Protein AF-A0A497RES8-F1 (afdb_monomer_lite)

Foldseek 3Di:
DVVVVVVVVVVVVVVQCPDPVNVVVVVVVVVVVVVVVVLVVVLVVLLVVLALVSLVVLLVVLVVQLVVLVVVPPVSPVSNVVSVVVVVVCPDPVNCVSSVND

Sequence (102 aa):
MFILGPIMVRTVLKAYANMPMFTTVLGMASVFFIIIGIVGLIVAYGLWTGKTRAWWVYLILLVLGILSGLASLPHGILGIAINGTIIYYVTRQHVKAYFGIA

Secondary structure (DSSP, 8-state):
--SHHHHHHHHHHHHHHT-HHHHHHHHHHHHHHHHHHHHHHHHHHHHHTT-HHHHHHHHHHHHHHHHHHHHTTTTTHHHHHHHHHHHHHHTSHHHHHHTT--

Radius of gyration: 21.54 Å; chains: 1; bounding box: 34×25×73 Å

Structure (mmCIF, N/CA/C/O backbone):
data_AF-A0A497RES8-F1
#
_entry.id   AF-A0A497RES8-F1
#
loop_
_atom_site.group_PDB
_atom_site.id
_atom_site.type_symbol
_atom_site.label_atom_id
_atom_site.label_alt_id
_atom_site.label_comp_id
_atom_site.label_asym_id
_atom_site.label_entity_id
_atom_site.label_seq_id
_atom_site.pdbx_PDB_ins_code
_atom_site.Cartn_x
_atom_site.Cartn_y
_atom_site.Cartn_z
_atom_site.occupancy
_atom_site.B_iso_or_equiv
_atom_site.auth_seq_id
_atom_site.auth_comp_id
_atom_site.auth_asym_id
_atom_site.auth_atom_id
_atom_site.pdbx_PDB_model_num
ATOM 1 N N . MET A 1 1 ? 8.713 0.431 -48.779 1.00 58.12 1 MET A N 1
AT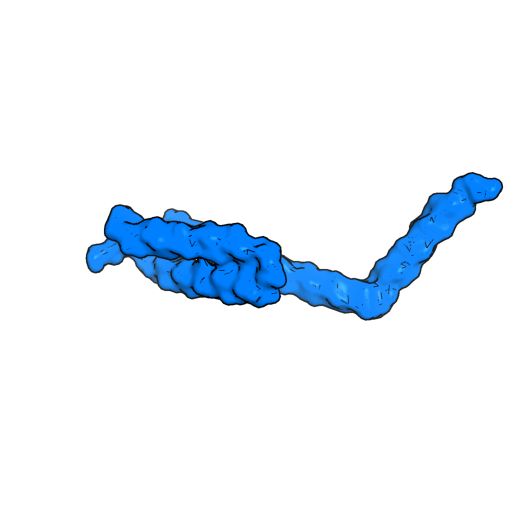OM 2 C CA . MET A 1 1 ? 9.389 0.849 -47.525 1.00 58.12 1 MET A CA 1
ATOM 3 C C . MET A 1 1 ? 8.470 0.853 -46.287 1.00 58.12 1 MET A C 1
ATOM 5 O O . MET A 1 1 ? 8.981 0.759 -45.183 1.00 58.12 1 MET A O 1
ATOM 9 N N . PHE A 1 2 ? 7.133 0.870 -46.434 1.00 64.12 2 PHE A N 1
ATOM 10 C CA . PHE A 1 2 ? 6.173 0.973 -45.312 1.00 64.12 2 PHE A CA 1
ATOM 11 C C . PHE A 1 2 ? 5.921 -0.334 -44.514 1.00 64.12 2 PHE A C 1
ATOM 13 O O . PHE A 1 2 ? 5.466 -0.287 -43.378 1.00 64.12 2 PHE A O 1
ATOM 20 N N . ILE A 1 3 ? 6.246 -1.506 -45.077 1.00 66.31 3 ILE A N 1
ATOM 21 C CA . ILE A 1 3 ? 5.976 -2.832 -44.469 1.00 66.31 3 ILE A CA 1
ATOM 22 C C . ILE A 1 3 ? 7.070 -3.243 -43.462 1.00 66.31 3 ILE A C 1
ATOM 24 O O . ILE A 1 3 ? 6.819 -3.997 -42.524 1.00 66.31 3 ILE A O 1
ATOM 28 N N . LEU A 1 4 ? 8.285 -2.705 -43.614 1.00 66.50 4 LEU A N 1
ATOM 29 C CA . LEU A 1 4 ? 9.406 -2.992 -42.714 1.00 66.50 4 LEU A CA 1
ATOM 30 C C . LEU A 1 4 ? 9.289 -2.258 -41.375 1.00 66.50 4 LEU A C 1
ATOM 32 O O . LEU A 1 4 ? 9.810 -2.755 -40.383 1.00 66.50 4 LEU A O 1
ATOM 36 N N . GLY A 1 5 ? 8.571 -1.131 -41.318 1.00 76.31 5 GLY A N 1
ATOM 37 C CA . GLY A 1 5 ? 8.361 -0.367 -40.083 1.00 76.31 5 GLY A CA 1
ATOM 38 C C . GLY A 1 5 ? 7.717 -1.202 -38.965 1.00 76.31 5 GLY A C 1
ATOM 39 O O . GLY A 1 5 ? 8.321 -1.349 -37.904 1.00 76.31 5 GLY A O 1
ATOM 40 N N . PRO A 1 6 ? 6.548 -1.831 -39.194 1.00 81.19 6 PRO A N 1
ATOM 41 C CA . PRO A 1 6 ? 5.877 -2.655 -38.185 1.00 81.19 6 PRO A CA 1
ATOM 42 C C . PRO A 1 6 ? 6.681 -3.884 -37.745 1.00 81.19 6 PRO A C 1
ATOM 44 O O . PRO A 1 6 ? 6.636 -4.270 -36.576 1.00 81.19 6 PRO A O 1
ATOM 47 N N . ILE A 1 7 ? 7.413 -4.506 -38.672 1.00 79.19 7 ILE A N 1
ATOM 48 C CA . ILE A 1 7 ? 8.219 -5.699 -38.390 1.00 79.19 7 ILE A CA 1
ATOM 49 C C . ILE A 1 7 ? 9.438 -5.304 -37.560 1.00 79.19 7 ILE A C 1
ATOM 51 O O . ILE A 1 7 ? 9.648 -5.875 -36.496 1.00 79.19 7 ILE A O 1
ATOM 55 N N . MET A 1 8 ? 10.183 -4.279 -37.981 1.00 76.44 8 MET A N 1
ATOM 56 C CA . MET A 1 8 ? 11.335 -3.754 -37.243 1.00 76.44 8 MET A CA 1
ATOM 57 C C . MET A 1 8 ? 10.947 -3.338 -35.825 1.00 76.44 8 MET A C 1
ATOM 59 O O . MET A 1 8 ? 11.612 -3.748 -34.881 1.00 76.44 8 MET A O 1
ATOM 63 N N . VAL A 1 9 ? 9.831 -2.624 -35.648 1.00 80.00 9 VAL A N 1
ATOM 64 C CA . VAL A 1 9 ? 9.345 -2.232 -34.315 1.00 80.00 9 VAL A CA 1
ATOM 65 C C . VAL A 1 9 ? 9.065 -3.456 -33.441 1.00 80.00 9 VAL A C 1
ATOM 67 O O . VAL A 1 9 ? 9.521 -3.507 -32.303 1.00 80.00 9 VAL A O 1
ATOM 70 N N . ARG A 1 10 ? 8.379 -4.484 -33.955 1.00 78.06 10 ARG A N 1
ATOM 71 C CA . ARG A 1 10 ? 8.106 -5.708 -33.179 1.00 78.06 10 ARG A CA 1
ATOM 72 C C . ARG A 1 10 ? 9.380 -6.470 -32.817 1.00 78.06 10 ARG A C 1
ATOM 74 O O . ARG A 1 10 ? 9.475 -6.983 -31.705 1.00 78.06 10 ARG A O 1
ATOM 81 N N . THR A 1 11 ? 10.344 -6.558 -33.728 1.00 78.62 11 THR A N 1
ATOM 82 C CA . THR A 1 11 ? 11.602 -7.284 -33.499 1.00 78.62 11 THR A CA 1
ATOM 83 C C . THR A 1 11 ? 12.487 -6.553 -32.498 1.00 78.62 11 THR A C 1
ATOM 85 O O . THR A 1 11 ? 13.024 -7.174 -31.587 1.00 78.62 11 THR A O 1
ATOM 88 N N . VAL A 1 12 ? 12.571 -5.228 -32.611 1.00 77.12 12 VAL A N 1
ATOM 89 C CA . VAL A 1 12 ? 13.316 -4.368 -31.688 1.00 77.12 12 VAL A CA 1
ATOM 90 C C . VAL A 1 12 ? 12.682 -4.391 -30.296 1.00 77.12 12 VAL A C 1
ATOM 92 O O . VAL A 1 12 ? 13.386 -4.605 -29.315 1.00 77.12 12 VAL A O 1
ATOM 95 N N . LEU A 1 13 ? 11.352 -4.288 -30.188 1.00 76.56 13 LEU A N 1
ATOM 96 C CA . LEU A 1 13 ? 10.649 -4.409 -28.905 1.00 76.56 13 LEU A CA 1
ATOM 97 C C . LEU A 1 13 ? 10.864 -5.776 -28.254 1.00 76.56 13 LEU A C 1
ATOM 99 O O . LEU A 1 13 ? 11.109 -5.840 -27.055 1.00 76.56 13 LEU A O 1
ATOM 103 N N . LYS A 1 14 ? 10.829 -6.867 -29.028 1.00 76.75 14 LYS A N 1
ATOM 104 C CA . LYS A 1 14 ? 11.163 -8.206 -28.519 1.00 76.75 14 LYS A CA 1
ATOM 105 C C . LYS A 1 14 ? 12.625 -8.306 -28.083 1.00 76.75 14 LYS A C 1
ATOM 107 O O . LYS A 1 14 ? 12.905 -8.959 -27.086 1.00 76.75 14 LYS A O 1
ATOM 112 N N . ALA A 1 15 ? 13.548 -7.668 -28.798 1.00 75.56 15 ALA A N 1
ATOM 113 C CA . ALA A 1 15 ? 14.963 -7.661 -28.442 1.00 75.56 15 ALA A CA 1
ATOM 114 C C . ALA A 1 15 ? 15.208 -6.928 -27.114 1.00 75.56 15 ALA A C 1
ATOM 116 O O . ALA A 1 15 ? 15.873 -7.481 -26.244 1.00 75.56 15 ALA A O 1
ATOM 117 N N . TYR A 1 16 ? 14.606 -5.750 -26.914 1.00 69.81 16 TYR A N 1
ATOM 118 C CA . TYR A 1 16 ? 14.643 -5.041 -25.629 1.00 69.81 16 TYR A CA 1
ATOM 119 C C . TYR A 1 16 ? 13.931 -5.819 -24.518 1.00 69.81 16 TYR A C 1
ATOM 121 O O . TYR A 1 16 ? 14.462 -5.939 -23.417 1.00 69.81 16 TYR A O 1
ATOM 129 N N . ALA A 1 17 ? 12.770 -6.409 -24.818 1.00 70.12 17 ALA A N 1
ATOM 130 C CA . ALA A 1 17 ? 12.008 -7.208 -23.864 1.00 70.12 17 ALA A CA 1
ATOM 131 C C . ALA A 1 17 ? 12.754 -8.465 -23.401 1.00 70.12 17 ALA A C 1
ATOM 133 O O . ALA A 1 17 ? 12.508 -8.906 -22.290 1.00 70.12 17 ALA A O 1
ATOM 134 N N . ASN A 1 18 ? 13.657 -9.019 -24.215 1.00 71.50 18 ASN A N 1
ATOM 135 C CA . ASN A 1 18 ? 14.451 -10.208 -23.894 1.00 71.50 18 ASN A CA 1
ATOM 136 C C . ASN A 1 18 ? 15.863 -9.882 -23.386 1.00 71.50 18 ASN A C 1
ATOM 138 O O . ASN A 1 18 ? 16.656 -10.801 -23.170 1.00 71.50 18 ASN A O 1
ATOM 142 N N . MET A 1 19 ? 16.207 -8.604 -23.189 1.00 78.44 19 MET A N 1
ATOM 143 C CA . MET A 1 19 ? 17.467 -8.272 -22.532 1.00 78.44 19 MET A CA 1
ATOM 144 C C . MET A 1 19 ? 17.428 -8.824 -21.100 1.00 78.44 19 MET A C 1
ATOM 146 O O . MET A 1 19 ? 16.497 -8.497 -20.360 1.00 78.44 19 MET A O 1
ATOM 150 N N . PRO A 1 20 ? 18.428 -9.618 -20.675 1.00 76.94 20 PRO A N 1
ATOM 151 C CA . PRO A 1 20 ? 18.404 -10.298 -19.378 1.00 76.94 20 PRO A CA 1
ATOM 152 C C . PRO A 1 20 ? 18.286 -9.322 -18.201 1.00 76.94 20 PRO A C 1
ATOM 154 O O . PRO A 1 20 ? 17.695 -9.648 -17.177 1.00 76.94 20 PRO A O 1
ATOM 157 N N . MET A 1 21 ? 18.785 -8.093 -18.353 1.00 79.06 21 MET A N 1
ATOM 158 C CA . MET A 1 21 ? 18.635 -7.044 -17.346 1.00 79.06 21 MET A CA 1
ATOM 159 C C . MET A 1 21 ? 17.197 -6.497 -17.284 1.00 79.06 21 MET A C 1
ATOM 161 O O . MET A 1 21 ? 16.671 -6.285 -16.195 1.00 79.06 21 MET A O 1
ATOM 165 N N . PHE A 1 22 ? 16.535 -6.318 -18.432 1.00 78.50 22 PHE A N 1
ATOM 166 C CA . PHE A 1 22 ? 15.169 -5.794 -18.504 1.00 78.50 22 PHE A CA 1
ATOM 167 C C . PHE A 1 22 ? 14.149 -6.801 -17.958 1.00 78.50 22 PHE A C 1
ATOM 169 O O . PHE A 1 22 ? 13.323 -6.432 -17.126 1.00 78.50 22 PHE A O 1
ATOM 176 N N . THR A 1 23 ? 14.247 -8.078 -18.345 1.00 82.12 23 THR A N 1
ATOM 177 C CA . THR A 1 23 ? 13.364 -9.145 -17.836 1.00 82.12 23 THR A CA 1
ATOM 178 C C . THR A 1 23 ? 13.517 -9.359 -16.336 1.00 82.12 23 THR A C 1
ATOM 180 O O . THR A 1 23 ? 12.516 -9.502 -15.637 1.00 82.12 23 THR A O 1
ATOM 183 N N . THR A 1 24 ? 14.751 -9.346 -15.826 1.00 83.44 24 THR A N 1
ATOM 184 C CA . THR A 1 24 ? 15.022 -9.579 -14.402 1.00 83.44 24 THR A CA 1
ATOM 185 C C . THR A 1 24 ? 14.502 -8.429 -13.544 1.00 83.44 24 THR A C 1
ATOM 187 O O . THR A 1 24 ? 13.813 -8.671 -12.555 1.00 83.44 24 THR A O 1
ATOM 190 N N . VAL A 1 25 ? 14.756 -7.175 -13.939 1.00 85.06 25 VAL A N 1
ATOM 191 C CA . VAL A 1 25 ? 14.285 -5.996 -13.192 1.00 85.06 25 VAL A CA 1
ATOM 192 C C . VAL A 1 25 ? 12.758 -5.920 -13.185 1.00 85.06 25 VAL A C 1
ATOM 194 O O . VAL A 1 25 ? 12.164 -5.750 -12.119 1.00 85.06 25 VAL A O 1
ATOM 197 N N . LEU A 1 26 ? 12.104 -6.103 -14.338 1.00 84.25 26 LEU A N 1
ATOM 198 C CA . LEU A 1 26 ? 10.640 -6.137 -14.402 1.00 84.25 26 LEU A CA 1
ATOM 199 C C . LEU A 1 26 ? 10.059 -7.313 -13.620 1.00 84.25 26 LEU A C 1
ATOM 201 O O . LEU A 1 26 ? 9.074 -7.129 -12.908 1.00 84.25 26 LEU A O 1
ATOM 205 N N . GLY A 1 27 ? 10.667 -8.498 -13.702 1.00 85.38 27 GLY A N 1
ATOM 206 C CA . GLY A 1 27 ? 10.247 -9.671 -12.939 1.00 85.38 27 GLY A CA 1
ATOM 207 C C . GLY A 1 27 ? 10.293 -9.419 -11.431 1.00 85.38 27 GLY A C 1
ATOM 208 O O . GLY A 1 27 ? 9.298 -9.632 -10.740 1.00 85.38 27 GLY A O 1
ATOM 209 N N . MET A 1 28 ? 11.408 -8.883 -10.925 1.00 83.69 28 MET A N 1
ATOM 210 C CA . MET A 1 28 ? 11.570 -8.554 -9.505 1.00 83.69 28 MET A CA 1
ATOM 211 C C . MET A 1 28 ? 10.587 -7.475 -9.043 1.00 83.69 28 MET A C 1
ATOM 213 O O . MET A 1 28 ? 9.945 -7.635 -8.004 1.00 83.69 28 MET A O 1
ATOM 217 N N . ALA A 1 29 ? 10.423 -6.404 -9.824 1.00 84.31 29 ALA A N 1
ATOM 218 C CA . ALA A 1 29 ? 9.463 -5.348 -9.515 1.00 84.31 29 ALA A CA 1
ATOM 219 C C . ALA A 1 29 ? 8.026 -5.891 -9.469 1.00 84.31 29 ALA A C 1
ATOM 221 O O . ALA A 1 29 ? 7.271 -5.572 -8.553 1.00 84.31 29 ALA A O 1
ATOM 222 N N . SER A 1 30 ? 7.662 -6.765 -10.410 1.00 83.25 30 SER A N 1
ATOM 223 C CA . SER A 1 30 ? 6.330 -7.378 -10.475 1.00 83.25 30 SER A CA 1
ATOM 224 C C . SER A 1 30 ? 6.020 -8.192 -9.221 1.00 83.2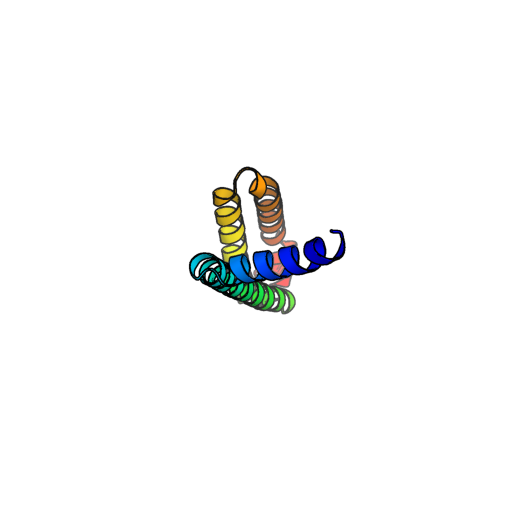5 30 SER A C 1
ATOM 226 O O . SER A 1 30 ? 4.971 -8.010 -8.605 1.00 83.25 30 SER A O 1
ATOM 228 N N . VAL A 1 31 ? 6.951 -9.056 -8.803 1.00 86.56 31 VAL A N 1
ATOM 229 C CA . VAL A 1 31 ? 6.795 -9.870 -7.588 1.00 86.56 31 VAL A CA 1
ATOM 230 C C . VAL A 1 31 ? 6.660 -8.980 -6.354 1.00 86.56 31 VAL A C 1
ATOM 232 O O . VAL A 1 31 ? 5.781 -9.208 -5.525 1.00 86.56 31 VAL A O 1
ATOM 235 N N . PHE A 1 32 ? 7.473 -7.928 -6.257 1.00 81.25 32 PHE A N 1
ATOM 236 C CA . PHE A 1 32 ? 7.404 -6.966 -5.162 1.00 81.25 32 PHE A CA 1
ATOM 237 C C . PHE A 1 32 ? 6.029 -6.285 -5.062 1.00 81.25 32 PHE A C 1
ATOM 239 O O . PHE A 1 32 ? 5.432 -6.261 -3.983 1.00 81.25 32 PHE A O 1
ATOM 246 N N . PHE A 1 33 ? 5.480 -5.799 -6.181 1.00 80.56 33 PHE A N 1
ATOM 247 C CA . PHE A 1 33 ? 4.150 -5.181 -6.198 1.00 80.56 33 PHE A CA 1
ATOM 248 C C . PHE A 1 33 ? 3.035 -6.165 -5.829 1.00 80.56 33 PHE A C 1
ATOM 250 O O . PHE A 1 33 ? 2.111 -5.789 -5.107 1.00 80.56 33 PHE A O 1
ATOM 257 N N . ILE A 1 34 ? 3.129 -7.426 -6.264 1.00 84.94 34 ILE A N 1
ATOM 258 C CA . ILE A 1 34 ? 2.159 -8.466 -5.893 1.00 84.94 34 ILE A CA 1
ATOM 259 C C . ILE A 1 34 ? 2.186 -8.714 -4.382 1.00 84.94 34 ILE A C 1
ATOM 261 O O . ILE A 1 34 ? 1.129 -8.747 -3.753 1.00 84.94 34 ILE A O 1
ATOM 265 N N . ILE A 1 35 ? 3.376 -8.844 -3.786 1.00 84.00 35 ILE A N 1
ATOM 266 C CA . ILE A 1 35 ? 3.525 -9.064 -2.341 1.00 84.00 35 ILE A CA 1
ATOM 267 C C . ILE A 1 35 ? 2.883 -7.914 -1.562 1.00 84.00 35 ILE A C 1
ATOM 269 O O . ILE A 1 35 ? 2.075 -8.157 -0.665 1.00 84.00 35 ILE A O 1
ATOM 273 N N . ILE A 1 36 ? 3.182 -6.665 -1.932 1.00 79.00 36 ILE A N 1
ATOM 274 C CA . ILE A 1 36 ? 2.587 -5.490 -1.284 1.00 79.00 36 ILE A CA 1
ATOM 275 C C . ILE A 1 36 ? 1.064 -5.476 -1.449 1.00 79.00 36 ILE A C 1
ATOM 277 O O . ILE A 1 36 ? 0.353 -5.200 -0.483 1.00 79.00 36 ILE A O 1
ATOM 281 N N . GLY A 1 37 ? 0.550 -5.816 -2.634 1.00 77.00 37 GLY A N 1
ATOM 282 C CA . GLY A 1 37 ? -0.888 -5.905 -2.886 1.00 77.00 37 GLY A CA 1
ATOM 283 C C . GLY A 1 37 ? -1.585 -6.937 -1.994 1.00 77.00 37 GLY A C 1
ATOM 284 O O . GLY A 1 37 ? -2.613 -6.634 -1.388 1.00 77.00 37 GLY A O 1
ATOM 285 N N . ILE A 1 38 ? -1.002 -8.132 -1.850 1.00 82.19 38 ILE A N 1
ATOM 286 C CA . ILE A 1 38 ? -1.534 -9.196 -0.983 1.00 82.19 38 ILE A CA 1
ATOM 287 C C . ILE A 1 38 ? -1.526 -8.756 0.482 1.00 82.19 38 ILE A C 1
ATOM 289 O O . ILE A 1 38 ? -2.533 -8.903 1.174 1.00 82.19 38 ILE A O 1
ATOM 293 N N . VAL A 1 39 ? -0.417 -8.179 0.954 1.00 76.25 39 VAL A N 1
ATOM 294 C CA . VAL A 1 39 ? -0.325 -7.642 2.319 1.00 76.25 39 VAL A CA 1
ATOM 295 C C . VAL A 1 39 ? -1.402 -6.577 2.546 1.00 76.25 39 VAL A C 1
ATOM 297 O O . VAL A 1 39 ? -2.109 -6.629 3.552 1.00 76.25 39 VAL A O 1
ATOM 300 N N . GLY A 1 40 ? -1.595 -5.668 1.586 1.00 71.75 40 GLY A N 1
ATOM 301 C CA . GLY A 1 40 ? -2.647 -4.653 1.634 1.00 71.75 40 GLY A CA 1
ATOM 302 C C . GLY A 1 40 ? -4.053 -5.247 1.768 1.00 71.75 40 GLY A C 1
ATOM 303 O O . GLY A 1 40 ? -4.834 -4.788 2.602 1.00 71.75 40 GLY A O 1
ATOM 304 N N . LEU A 1 41 ? -4.364 -6.307 1.016 1.00 76.19 41 LEU A N 1
ATOM 305 C CA . LEU A 1 41 ? -5.660 -6.994 1.082 1.00 76.19 41 LEU A CA 1
ATOM 306 C C . LEU A 1 41 ? -5.898 -7.694 2.424 1.00 76.19 41 LEU A C 1
ATOM 308 O O . LEU A 1 41 ? -6.984 -7.571 2.993 1.00 76.19 41 LEU A O 1
ATOM 312 N N . ILE A 1 42 ? -4.888 -8.388 2.960 1.00 74.06 42 ILE A N 1
ATOM 313 C CA . ILE A 1 42 ? -4.972 -9.045 4.276 1.00 74.06 42 ILE A CA 1
ATOM 314 C C . ILE A 1 42 ? -5.316 -8.017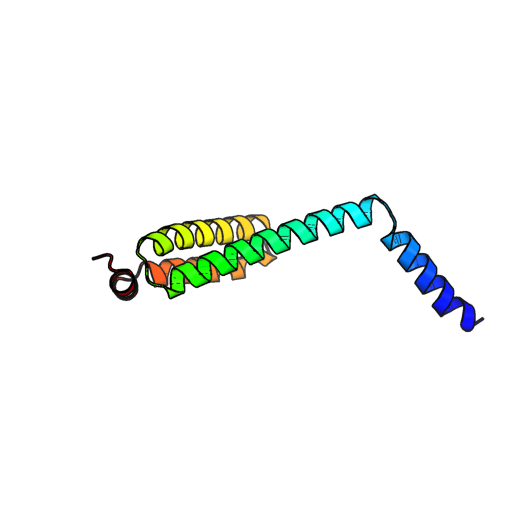 5.356 1.00 74.06 42 ILE A C 1
ATOM 316 O O . ILE A 1 42 ? -6.127 -8.275 6.247 1.00 74.06 42 ILE A O 1
ATOM 320 N N . VAL A 1 43 ? -4.732 -6.827 5.261 1.00 65.62 43 VAL A N 1
ATOM 321 C CA . VAL A 1 43 ? -4.947 -5.771 6.248 1.00 65.62 43 VAL A CA 1
ATOM 322 C C . VAL A 1 43 ? -6.284 -5.080 6.076 1.00 65.62 43 VAL A C 1
ATOM 324 O O . VAL A 1 43 ? -6.948 -4.829 7.080 1.00 65.62 43 VAL A O 1
ATOM 327 N N . ALA A 1 44 ? -6.725 -4.839 4.842 1.00 71.31 44 ALA A N 1
ATOM 328 C CA . ALA A 1 44 ? -8.073 -4.346 4.583 1.00 71.31 44 ALA A CA 1
ATOM 329 C C . ALA A 1 44 ? -9.134 -5.296 5.172 1.00 71.31 44 ALA A C 1
ATOM 331 O O . ALA A 1 44 ? -10.065 -4.849 5.843 1.00 71.31 44 ALA A O 1
ATOM 332 N N . TYR A 1 45 ? -8.947 -6.611 5.014 1.00 70.06 45 TYR A N 1
ATOM 333 C CA . TYR A 1 45 ? -9.816 -7.627 5.614 1.00 70.06 45 TYR A CA 1
ATOM 334 C C . TYR A 1 45 ? -9.744 -7.644 7.154 1.00 70.06 45 TYR A C 1
ATOM 336 O O . TYR A 1 45 ? -10.761 -7.769 7.844 1.00 70.06 45 TYR A O 1
ATOM 344 N N . GLY A 1 46 ? -8.545 -7.461 7.714 1.00 69.25 46 GLY A N 1
ATOM 345 C CA . GLY A 1 46 ? -8.351 -7.279 9.152 1.00 69.25 46 GLY A CA 1
ATOM 346 C C . GLY A 1 46 ? -9.114 -6.067 9.695 1.00 69.25 46 GLY A C 1
ATOM 347 O O . GLY A 1 46 ? -9.765 -6.171 10.734 1.00 69.25 46 GLY A O 1
ATOM 348 N N . LEU A 1 47 ? -9.083 -4.939 8.979 1.00 66.00 47 LEU A N 1
ATOM 349 C CA . LEU A 1 47 ? -9.842 -3.743 9.345 1.00 66.00 47 LEU A CA 1
ATOM 350 C C . LEU A 1 47 ? -11.349 -3.983 9.297 1.00 66.00 47 LEU A C 1
ATOM 352 O O . LEU A 1 47 ? -12.050 -3.611 10.235 1.00 66.00 47 LEU A O 1
ATOM 356 N N . TRP A 1 48 ? -11.835 -4.628 8.231 1.00 67.12 48 TRP A N 1
ATOM 357 C CA . TRP A 1 48 ? -13.258 -4.920 8.044 1.00 67.12 48 TRP A CA 1
ATOM 358 C C . TRP A 1 48 ? -13.822 -5.747 9.203 1.00 67.12 48 TRP A C 1
ATOM 360 O O . TRP A 1 48 ? -14.930 -5.507 9.670 1.00 67.12 48 TRP A O 1
ATOM 370 N N . THR A 1 49 ? -13.052 -6.712 9.707 1.00 71.62 49 THR A N 1
ATOM 371 C CA . THR A 1 49 ? -13.497 -7.605 10.787 1.00 71.62 49 THR A CA 1
ATOM 372 C C . THR A 1 49 ? -13.482 -6.969 12.183 1.00 71.62 49 THR A C 1
ATOM 374 O O . THR A 1 49 ? -13.849 -7.644 13.144 1.00 71.62 49 THR A O 1
ATOM 377 N N . GLY A 1 50 ? -13.078 -5.698 12.328 1.00 63.91 50 GLY A N 1
ATOM 378 C CA . GLY A 1 50 ? -13.212 -4.941 13.581 1.00 63.91 50 GLY A CA 1
ATOM 379 C C . GLY A 1 50 ? -12.407 -5.497 14.763 1.00 63.91 50 GLY A C 1
ATOM 380 O O . GLY A 1 50 ? -12.635 -5.121 15.908 1.00 63.91 50 GLY A O 1
ATOM 381 N N . LYS A 1 51 ? -11.448 -6.404 14.533 1.00 67.06 51 LYS A N 1
ATOM 382 C CA . LYS A 1 51 ? -10.659 -7.011 15.615 1.00 67.06 51 LYS A CA 1
ATOM 383 C C . LYS A 1 51 ? -9.587 -6.046 16.121 1.00 67.06 51 LYS A C 1
ATOM 385 O O . LYS A 1 51 ? -8.790 -5.536 15.339 1.00 67.06 51 LYS A O 1
ATOM 390 N N . THR A 1 52 ? -9.449 -5.922 17.441 1.00 64.69 52 THR A N 1
ATOM 391 C CA . THR A 1 52 ? -8.399 -5.140 18.129 1.00 64.69 52 THR A CA 1
ATOM 392 C C . THR A 1 52 ? -6.977 -5.434 17.625 1.00 64.69 52 THR A C 1
ATOM 394 O O . THR A 1 52 ? -6.126 -4.550 17.571 1.00 64.69 52 THR A O 1
ATOM 397 N N . A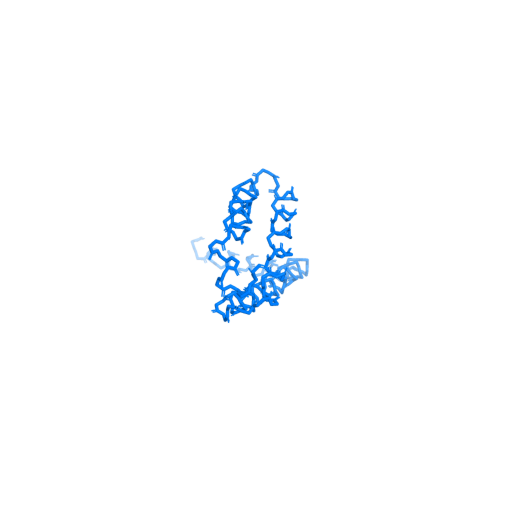RG A 1 53 ? -6.707 -6.679 17.203 1.00 66.50 53 ARG A N 1
ATOM 398 C CA . ARG A 1 53 ? -5.402 -7.080 16.646 1.00 66.50 53 ARG A CA 1
ATOM 399 C C . ARG A 1 53 ? -5.121 -6.506 15.253 1.00 66.50 53 ARG A C 1
ATOM 401 O O . ARG A 1 53 ? -3.959 -6.322 14.916 1.00 66.50 53 ARG A O 1
ATOM 408 N N . ALA A 1 54 ? -6.145 -6.198 14.460 1.00 65.81 54 ALA A N 1
ATOM 409 C CA . ALA A 1 54 ? -5.970 -5.600 13.137 1.00 65.81 54 ALA A CA 1
ATOM 410 C C . ALA A 1 54 ? -5.600 -4.112 13.206 1.00 65.81 54 ALA A C 1
ATOM 412 O O . ALA A 1 54 ? -4.894 -3.612 12.333 1.00 65.81 54 ALA A O 1
ATOM 413 N N . TRP A 1 55 ? -6.011 -3.428 14.277 1.00 68.81 55 TRP A N 1
ATOM 414 C CA . TRP A 1 55 ? -5.684 -2.023 14.516 1.00 68.81 55 TRP A CA 1
ATOM 415 C C . TRP A 1 55 ? -4.165 -1.787 14.601 1.00 68.81 55 TRP A C 1
ATOM 417 O O . TRP A 1 55 ? -3.637 -0.885 13.952 1.00 68.81 55 TRP A O 1
ATOM 427 N N . TRP A 1 56 ? -3.441 -2.656 15.317 1.00 67.94 56 TRP A N 1
ATOM 428 C CA . TRP A 1 56 ? -1.978 -2.578 15.424 1.00 67.94 56 TRP A CA 1
ATOM 429 C C . TRP A 1 56 ? -1.267 -2.829 14.091 1.00 67.94 56 TRP A C 1
ATOM 431 O O . TRP A 1 56 ? -0.343 -2.100 13.738 1.00 67.94 56 TRP A O 1
ATOM 441 N N . VAL A 1 57 ? -1.720 -3.826 13.324 1.00 71.62 57 VAL A N 1
ATOM 442 C CA . VAL A 1 57 ? -1.137 -4.145 12.010 1.00 71.62 57 VAL A CA 1
ATOM 443 C C . VAL A 1 57 ? -1.340 -2.985 11.028 1.00 71.62 57 VAL A C 1
ATOM 445 O O . VAL A 1 57 ? -0.435 -2.648 10.266 1.00 71.62 57 VAL A O 1
ATOM 448 N N . TYR A 1 58 ? -2.497 -2.324 11.076 1.00 74.19 58 TYR A N 1
ATOM 449 C CA . TYR A 1 58 ? -2.789 -1.181 10.217 1.00 74.19 58 TYR A CA 1
ATOM 450 C C . TYR A 1 58 ? -1.942 0.047 10.533 1.00 74.19 58 TYR A C 1
ATOM 452 O O . TYR A 1 58 ? -1.447 0.695 9.615 1.00 74.19 58 TYR A O 1
ATOM 460 N N . LEU A 1 59 ? -1.720 0.343 11.817 1.00 75.81 59 LEU A N 1
ATOM 461 C CA . LEU A 1 59 ? -0.814 1.420 12.216 1.00 75.81 59 LEU A CA 1
ATOM 462 C C . LEU A 1 59 ? 0.607 1.186 11.703 1.00 75.81 59 LEU A C 1
ATOM 464 O O . LEU A 1 59 ? 1.217 2.108 11.168 1.00 75.81 59 LEU A O 1
ATOM 468 N N . ILE A 1 60 ? 1.114 -0.045 11.807 1.00 75.62 60 ILE A N 1
ATOM 469 C CA . ILE A 1 60 ? 2.438 -0.401 11.276 1.00 75.62 60 ILE A CA 1
ATOM 470 C C . ILE A 1 60 ? 2.489 -0.172 9.759 1.00 75.62 60 ILE A C 1
ATOM 472 O O . ILE A 1 60 ? 3.464 0.380 9.251 1.00 75.62 60 ILE A O 1
ATOM 476 N N . LEU A 1 61 ? 1.430 -0.529 9.029 1.00 74.06 61 LEU A N 1
ATOM 477 C CA . LEU A 1 61 ? 1.367 -0.300 7.585 1.00 74.06 61 LEU A CA 1
ATOM 478 C C . LEU A 1 61 ? 1.251 1.164 7.191 1.00 74.06 61 LEU A C 1
ATOM 480 O O . LEU A 1 61 ? 1.866 1.566 6.211 1.00 74.06 61 LEU A O 1
ATOM 484 N N . LEU A 1 62 ? 0.512 1.969 7.948 1.00 76.31 62 LEU A N 1
ATOM 485 C CA . LEU A 1 62 ? 0.460 3.415 7.747 1.00 76.31 62 LEU A CA 1
ATOM 486 C C . LEU A 1 62 ? 1.837 4.049 7.941 1.00 76.31 62 LEU A C 1
ATOM 488 O O . LEU A 1 62 ? 2.250 4.880 7.136 1.00 76.31 62 LEU A O 1
ATOM 492 N N . VAL A 1 63 ? 2.579 3.613 8.963 1.00 76.19 63 VAL A N 1
ATOM 493 C CA . VAL A 1 63 ? 3.959 4.056 9.196 1.00 76.19 63 VAL A CA 1
ATOM 494 C C . VAL A 1 63 ? 4.874 3.621 8.046 1.00 76.19 63 VAL A C 1
ATOM 496 O O . VAL A 1 63 ? 5.628 4.445 7.532 1.00 76.19 63 VAL A O 1
ATOM 499 N N . LEU A 1 64 ? 4.769 2.378 7.562 1.00 75.62 64 LEU A N 1
ATOM 500 C CA . LEU A 1 64 ? 5.500 1.922 6.369 1.00 75.62 64 LEU A CA 1
ATOM 501 C C . LEU A 1 64 ? 5.106 2.701 5.101 1.00 75.62 64 LEU A C 1
ATOM 503 O O . LEU A 1 64 ? 5.962 3.009 4.271 1.00 75.62 64 LEU A O 1
ATOM 507 N N . GLY A 1 65 ? 3.834 3.073 4.960 1.00 70.25 65 GLY A N 1
ATOM 508 C CA . GLY A 1 65 ? 3.327 3.928 3.886 1.00 70.25 65 GLY A CA 1
ATOM 509 C C . GLY A 1 65 ? 3.925 5.337 3.925 1.00 70.25 65 GLY A C 1
ATOM 510 O O . GLY A 1 65 ? 4.260 5.907 2.889 1.00 70.25 65 GLY A O 1
ATOM 511 N N . ILE A 1 66 ? 4.125 5.890 5.121 1.00 73.88 66 ILE A N 1
ATOM 512 C CA . ILE A 1 66 ? 4.811 7.174 5.308 1.00 73.88 66 ILE A CA 1
ATOM 513 C C . ILE A 1 66 ? 6.299 7.041 4.968 1.00 73.88 66 ILE A C 1
ATOM 515 O O . ILE A 1 66 ? 6.816 7.869 4.223 1.00 73.88 66 ILE A O 1
ATOM 519 N N . LEU A 1 67 ? 6.978 5.991 5.444 1.00 74.31 67 LEU A N 1
ATOM 520 C CA . LEU A 1 67 ? 8.401 5.751 5.162 1.00 74.31 67 LEU A CA 1
ATOM 521 C C . LEU A 1 67 ? 8.673 5.558 3.663 1.00 74.31 67 LEU A C 1
ATOM 523 O O . LEU A 1 67 ? 9.616 6.133 3.122 1.00 74.31 67 LEU A O 1
ATOM 527 N N . SER A 1 68 ? 7.823 4.795 2.975 1.00 71.94 68 SER A N 1
ATOM 528 C CA . SER A 1 68 ? 7.915 4.598 1.522 1.00 71.94 68 SER A CA 1
ATOM 529 C C . SER A 1 68 ? 7.604 5.875 0.736 1.00 71.94 68 SER A C 1
ATOM 531 O O . SER A 1 68 ? 8.298 6.181 -0.237 1.00 71.94 68 SER A O 1
ATOM 533 N N . GLY A 1 69 ? 6.629 6.672 1.188 1.00 69.00 69 GLY A N 1
ATOM 534 C CA . GLY A 1 69 ? 6.377 8.008 0.649 1.00 69.00 69 GLY A CA 1
ATOM 535 C C . GLY A 1 69 ? 7.570 8.952 0.832 1.00 69.00 69 GLY A C 1
ATOM 536 O O . GLY A 1 69 ? 7.887 9.721 -0.073 1.00 69.00 69 GLY A O 1
ATOM 537 N N . LEU A 1 70 ? 8.284 8.844 1.957 1.00 69.75 70 LEU A N 1
ATOM 538 C CA . LEU A 1 70 ? 9.469 9.652 2.255 1.00 69.75 70 LEU A CA 1
ATOM 539 C C . LEU A 1 70 ? 10.660 9.270 1.364 1.00 69.75 70 LEU A C 1
ATOM 541 O O . LEU A 1 70 ? 11.382 10.142 0.888 1.00 69.75 70 LEU A O 1
ATOM 545 N N . ALA A 1 71 ? 10.823 7.978 1.074 1.00 71.00 71 ALA A N 1
ATOM 546 C CA . ALA A 1 71 ? 11.821 7.481 0.126 1.00 71.00 71 ALA A CA 1
ATOM 547 C C . ALA A 1 71 ? 11.520 7.875 -1.336 1.00 71.00 71 ALA A C 1
ATOM 549 O O . ALA A 1 71 ? 12.424 7.882 -2.167 1.00 71.00 71 ALA A O 1
ATOM 550 N N . SER A 1 72 ? 10.264 8.217 -1.646 1.00 65.44 72 SER A N 1
ATOM 551 C CA . SER A 1 72 ? 9.781 8.522 -3.004 1.00 65.44 72 SER A CA 1
ATOM 552 C C . SER A 1 72 ? 9.494 10.016 -3.220 1.00 65.44 72 SER A C 1
ATOM 554 O O . SER A 1 72 ? 8.695 10.392 -4.085 1.00 65.44 72 SER A O 1
ATOM 556 N N . LEU A 1 73 ? 10.092 10.894 -2.409 1.00 72.00 73 LEU A N 1
ATOM 557 C CA . LEU A 1 73 ? 9.943 12.342 -2.560 1.00 72.00 73 LEU A CA 1
ATOM 558 C C . LEU A 1 73 ? 10.515 12.818 -3.912 1.00 72.00 73 LEU A C 1
ATOM 560 O O . LEU A 1 73 ? 11.549 12.317 -4.348 1.00 72.00 73 LEU A O 1
ATOM 564 N N . PRO A 1 74 ? 9.868 13.788 -4.591 1.00 68.88 74 PRO A N 1
ATOM 565 C CA . PRO A 1 74 ? 8.716 14.580 -4.140 1.00 68.88 74 PRO A CA 1
ATOM 566 C C . PRO A 1 74 ? 7.335 13.947 -4.410 1.00 68.88 74 PRO A C 1
ATOM 568 O O . PRO A 1 74 ? 6.332 14.455 -3.916 1.00 68.88 74 PRO A O 1
ATOM 571 N N . HIS A 1 75 ? 7.243 12.837 -5.148 1.00 74.06 75 HIS A N 1
ATOM 572 C CA . HIS A 1 75 ? 5.953 12.232 -5.522 1.00 74.06 75 HIS A CA 1
ATOM 573 C C . HIS A 1 75 ? 5.176 11.651 -4.322 1.00 74.06 75 HIS A C 1
ATOM 575 O O . HIS A 1 75 ? 3.950 11.562 -4.362 1.00 74.06 75 HIS A O 1
ATOM 581 N N . GLY A 1 76 ? 5.860 11.289 -3.231 1.00 72.81 76 GLY A N 1
ATOM 582 C CA . GLY A 1 76 ? 5.247 10.660 -2.054 1.00 72.81 76 GLY A CA 1
ATOM 583 C C . GLY A 1 76 ? 4.540 11.590 -1.055 1.00 72.81 76 GLY A C 1
ATOM 584 O O . GLY A 1 76 ? 3.929 11.089 -0.111 1.00 72.81 76 GLY A O 1
ATOM 585 N N . ILE A 1 77 ? 4.572 12.917 -1.242 1.00 78.31 77 ILE A N 1
ATOM 586 C CA . ILE A 1 77 ? 4.006 13.898 -0.286 1.00 78.31 77 ILE A CA 1
ATOM 587 C C . ILE A 1 77 ? 2.501 13.679 -0.073 1.00 78.31 77 ILE A C 1
ATOM 589 O O . ILE A 1 77 ? 2.023 13.677 1.061 1.00 78.31 77 ILE A O 1
ATOM 593 N N . LEU A 1 78 ? 1.759 13.438 -1.158 1.00 78.06 78 LEU A N 1
ATOM 594 C CA . LEU A 1 78 ? 0.322 13.147 -1.117 1.00 78.06 78 LEU A CA 1
ATOM 595 C C . LEU A 1 78 ? 0.024 11.874 -0.312 1.00 78.06 78 LEU A C 1
ATOM 597 O O . LEU A 1 78 ? -0.879 11.865 0.520 1.00 78.06 78 LEU A O 1
ATOM 601 N N . GLY A 1 79 ? 0.822 10.821 -0.512 1.00 73.94 79 GLY A N 1
ATOM 602 C CA . GLY A 1 79 ? 0.691 9.566 0.229 1.00 73.94 79 GLY A CA 1
ATOM 603 C C . GLY A 1 79 ? 0.973 9.739 1.720 1.00 73.94 79 GLY A C 1
ATOM 604 O O . GLY A 1 79 ? 0.229 9.224 2.551 1.00 73.94 79 GLY A O 1
ATOM 605 N N . ILE A 1 80 ? 1.996 10.521 2.075 1.00 78.69 80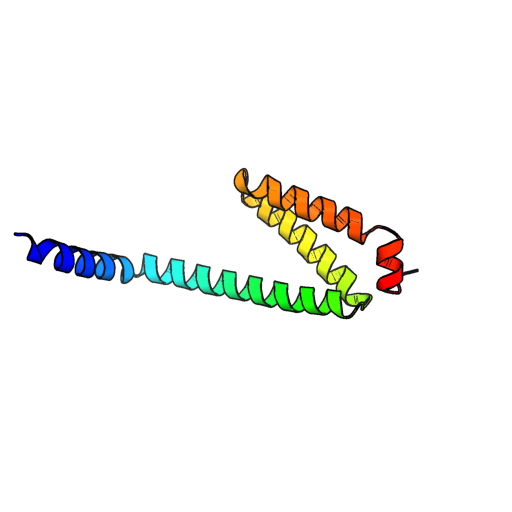 ILE A N 1
ATOM 606 C CA . ILE A 1 80 ? 2.306 10.849 3.473 1.00 78.69 80 ILE A CA 1
ATOM 607 C C . ILE A 1 80 ? 1.149 11.615 4.122 1.00 78.69 80 ILE A C 1
ATOM 609 O O . ILE A 1 80 ? 0.747 11.268 5.231 1.00 78.69 80 ILE A O 1
ATOM 613 N N . ALA A 1 81 ? 0.587 12.614 3.436 1.00 82.62 81 ALA A N 1
ATOM 614 C CA . ALA A 1 81 ? -0.540 13.391 3.947 1.00 82.62 81 ALA A CA 1
ATOM 615 C C . ALA A 1 81 ? -1.769 12.504 4.201 1.00 82.62 81 ALA A C 1
ATOM 617 O O . ALA A 1 81 ? -2.331 12.540 5.294 1.00 82.62 81 ALA A O 1
ATOM 618 N N . ILE A 1 82 ? -2.129 11.647 3.237 1.00 80.50 82 ILE A N 1
ATOM 619 C CA . ILE A 1 82 ? -3.239 10.693 3.367 1.00 80.50 82 ILE A CA 1
ATOM 620 C C . ILE A 1 82 ? -2.998 9.744 4.546 1.00 80.50 82 ILE A C 1
ATOM 622 O O . ILE A 1 82 ? -3.858 9.622 5.416 1.00 80.50 82 ILE A O 1
ATOM 626 N N . ASN A 1 83 ? -1.821 9.117 4.625 1.00 78.25 83 ASN A N 1
ATOM 627 C CA . ASN A 1 83 ? -1.489 8.206 5.720 1.00 78.25 83 ASN A CA 1
ATOM 628 C C . ASN A 1 83 ? -1.529 8.922 7.082 1.00 78.25 83 ASN A C 1
ATOM 630 O O . ASN A 1 83 ? -2.103 8.404 8.037 1.00 78.25 83 ASN A O 1
ATOM 634 N N . GLY A 1 84 ? -0.999 10.143 7.176 1.00 78.88 84 GLY A N 1
ATOM 635 C CA . GLY A 1 84 ? -1.065 10.956 8.392 1.00 78.88 84 GLY A CA 1
ATOM 636 C C . GLY A 1 84 ? -2.502 11.281 8.813 1.00 78.88 84 GLY A C 1
ATOM 637 O O . GLY A 1 84 ? -2.862 11.113 9.980 1.00 78.88 84 GLY A O 1
ATOM 638 N N . THR A 1 85 ? -3.359 11.674 7.865 1.00 80.69 85 THR A N 1
ATOM 639 C CA . THR A 1 85 ? -4.786 11.923 8.124 1.00 80.69 85 THR A CA 1
ATOM 640 C C . THR A 1 85 ? -5.509 10.659 8.582 1.00 80.69 85 THR A C 1
ATOM 642 O O . THR A 1 85 ? -6.311 10.713 9.515 1.00 80.69 85 THR A O 1
ATOM 645 N N . ILE A 1 86 ? -5.210 9.509 7.978 1.00 79.88 86 ILE A N 1
ATOM 646 C CA . ILE A 1 86 ? -5.802 8.229 8.371 1.00 79.88 86 ILE A CA 1
ATOM 647 C C . ILE A 1 86 ? -5.364 7.831 9.786 1.00 79.88 86 ILE A C 1
ATOM 649 O O . ILE A 1 86 ? -6.218 7.439 10.579 1.00 79.88 86 ILE A O 1
ATOM 653 N N . ILE A 1 87 ? -4.077 7.964 10.139 1.00 79.81 87 ILE A N 1
ATOM 654 C CA . ILE A 1 87 ? -3.593 7.711 11.510 1.00 79.81 87 ILE A CA 1
ATOM 655 C C . ILE A 1 87 ? -4.374 8.574 12.497 1.00 79.81 87 ILE A C 1
ATOM 657 O O . ILE A 1 87 ? -4.867 8.072 13.510 1.00 79.81 87 ILE A O 1
ATOM 661 N N . TYR A 1 88 ? -4.518 9.863 12.186 1.00 81.25 88 TYR A N 1
ATOM 662 C CA . TYR A 1 88 ? -5.271 10.798 13.010 1.00 81.25 88 TYR A CA 1
ATOM 663 C C . TYR A 1 88 ? -6.742 10.375 13.172 1.00 81.25 88 TYR A C 1
ATOM 665 O O . TYR A 1 88 ? -7.302 10.448 14.265 1.00 81.25 88 TYR A O 1
ATOM 673 N N . TYR A 1 89 ? -7.373 9.879 12.107 1.00 76.44 89 TYR A N 1
ATOM 674 C CA . TYR A 1 89 ? -8.760 9.426 12.157 1.00 76.44 89 TYR A CA 1
ATOM 675 C C . TYR A 1 89 ? -8.922 8.118 12.949 1.00 76.44 89 TYR A C 1
ATOM 677 O O . TYR A 1 89 ? -9.824 7.996 13.774 1.00 76.44 89 TY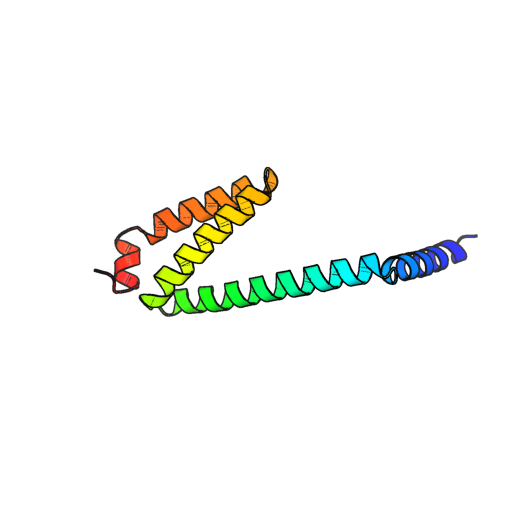R A O 1
ATOM 685 N N . VAL A 1 90 ? -8.011 7.159 12.765 1.00 73.00 90 VAL A N 1
ATOM 686 C CA . VAL A 1 90 ? -8.019 5.854 13.449 1.00 73.00 90 VAL A CA 1
ATOM 687 C C . VAL A 1 90 ? -7.663 5.950 14.934 1.00 73.00 90 VAL A C 1
ATOM 689 O O . VAL A 1 90 ? -8.114 5.128 15.733 1.00 73.00 90 VAL A O 1
ATOM 692 N N . THR A 1 91 ? -6.888 6.958 15.336 1.00 69.44 91 THR A N 1
ATOM 693 C CA . THR A 1 91 ? -6.596 7.229 16.755 1.00 69.44 91 THR A CA 1
ATOM 694 C C . THR A 1 91 ? -7.737 7.941 17.488 1.00 69.44 91 THR A C 1
ATOM 696 O O . THR A 1 91 ? -7.711 8.027 18.720 1.00 69.44 91 THR A O 1
ATOM 699 N N . ARG A 1 92 ? -8.773 8.398 16.774 1.00 72.75 92 ARG A N 1
ATOM 700 C CA . ARG A 1 92 ? -9.947 9.068 17.345 1.00 72.75 92 ARG A CA 1
ATOM 701 C C . ARG A 1 92 ? -10.834 8.065 18.113 1.00 72.75 92 ARG A C 1
ATOM 703 O O . ARG A 1 92 ? -11.056 6.944 17.657 1.00 72.75 92 ARG A O 1
ATOM 710 N N . GLN A 1 93 ? -11.368 8.465 19.277 1.00 59.75 93 GLN A N 1
ATOM 711 C CA . GLN A 1 93 ? -12.088 7.575 20.218 1.00 59.75 93 GLN A CA 1
ATOM 712 C C . GLN A 1 93 ? -13.283 6.825 19.602 1.00 59.75 93 GLN A C 1
ATOM 714 O O . GLN A 1 93 ? -13.527 5.672 19.945 1.00 59.75 93 GLN A O 1
ATOM 719 N N . HIS A 1 94 ? -13.973 7.438 18.639 1.00 62.38 94 HIS A N 1
ATOM 720 C CA . HIS A 1 94 ? -15.090 6.815 17.924 1.00 62.38 94 HIS A CA 1
ATOM 721 C C . HIS A 1 94 ? -14.681 5.549 17.144 1.00 62.38 94 HIS A C 1
ATOM 723 O O . HIS A 1 94 ? -15.467 4.618 17.009 1.00 62.38 94 HIS A O 1
ATOM 729 N N . VAL A 1 95 ? -13.443 5.489 16.640 1.00 61.00 95 VAL A N 1
ATOM 730 C CA . VAL A 1 95 ? -12.927 4.328 15.896 1.00 61.00 95 VAL A CA 1
ATOM 731 C C . VAL A 1 95 ? -12.387 3.268 16.854 1.00 61.00 95 VAL A C 1
ATOM 733 O O . VAL A 1 95 ? -12.610 2.080 16.641 1.00 61.00 95 VAL A O 1
ATOM 736 N N . LYS A 1 96 ? -11.757 3.679 17.961 1.00 59.34 96 LYS A N 1
ATOM 737 C CA . LYS A 1 96 ? -11.309 2.760 19.022 1.00 59.34 96 LYS A CA 1
ATOM 738 C C . LYS A 1 96 ? -12.464 1.938 19.604 1.00 59.34 96 LYS A C 1
ATOM 740 O O . LYS A 1 96 ? -12.313 0.732 19.792 1.00 59.34 96 LYS A O 1
ATOM 745 N N . ALA A 1 97 ? -13.633 2.564 19.760 1.00 61.47 97 ALA A N 1
ATOM 746 C CA . ALA A 1 97 ? -14.860 1.902 20.193 1.00 61.47 97 ALA A CA 1
ATOM 747 C C . ALA A 1 97 ? -15.316 0.787 19.231 1.00 61.47 97 ALA A C 1
ATOM 749 O O . ALA A 1 97 ? -15.747 -0.269 19.685 1.00 61.47 97 ALA A O 1
ATOM 750 N N . TYR A 1 98 ? -15.155 0.972 17.914 1.00 63.69 98 TYR A N 1
ATOM 751 C CA . TYR A 1 98 ? -15.480 -0.054 16.912 1.00 63.69 98 TYR A CA 1
ATOM 752 C C . TYR A 1 98 ? -14.537 -1.267 16.985 1.00 63.69 98 TYR A C 1
ATOM 754 O O . TYR A 1 98 ? -14.954 -2.396 16.747 1.00 63.69 98 TYR A O 1
ATOM 762 N N . PHE A 1 99 ? -13.276 -1.047 17.371 1.00 60.69 99 PHE A N 1
ATOM 763 C CA . PHE A 1 99 ? -12.287 -2.109 17.584 1.00 60.69 99 PHE A CA 1
ATOM 764 C C . PHE A 1 99 ? -12.317 -2.717 18.999 1.00 60.69 99 PHE A C 1
ATOM 766 O O . PHE A 1 99 ? -11.454 -3.541 19.321 1.00 60.69 99 PHE A O 1
ATOM 773 N N . GLY A 1 100 ? -13.269 -2.317 19.853 1.00 58.84 100 GLY A N 1
ATOM 774 C CA . GLY A 1 100 ? -13.391 -2.794 21.236 1.00 58.84 100 GLY A CA 1
ATOM 775 C C . GLY A 1 100 ? -12.252 -2.347 22.159 1.00 58.84 100 GLY A C 1
ATOM 776 O O . GLY A 1 100 ? -12.016 -2.971 23.190 1.00 58.84 100 GLY A O 1
ATOM 777 N N . ILE A 1 101 ? -11.520 -1.299 21.777 1.00 55.69 101 ILE A N 1
ATOM 778 C CA . ILE A 1 101 ? -10.440 -0.705 22.566 1.00 55.69 101 ILE A CA 1
ATOM 779 C C . ILE A 1 101 ? -11.070 0.456 23.337 1.00 55.69 101 ILE A C 1
ATOM 781 O O . ILE A 1 101 ? -11.241 1.542 22.781 1.00 55.69 101 ILE A O 1
ATOM 785 N N . ALA A 1 102 ? -11.496 0.193 24.572 1.00 50.69 102 ALA A N 1
ATOM 786 C CA . ALA A 1 102 ? -11.902 1.236 25.513 1.00 50.69 102 ALA A CA 1
ATOM 787 C C . ALA A 1 102 ? -10.667 1.993 26.024 1.00 50.69 102 ALA A C 1
ATOM 789 O O . ALA A 1 102 ? -9.671 1.313 26.366 1.00 50.69 102 ALA A O 1
#

pLDDT: mean 73.48, std 7.45, range [50.69, 86.56]